Protein AF-A0A8J5MQS2-F1 (afdb_monomer)

Solvent-accessible surface area (backbone atoms only — not comparable to full-atom values): 4276 Å² total; per-residue (Å²): 108,59,51,98,84,39,71,45,72,39,82,88,76,17,30,45,34,36,42,79,61,76,23,19,45,31,49,41,82,91,80,73,44,76,50,77,38,79,66,55,95,86,43,70,56,32,54,54,85,72,94,74,80,63,65,69,60,56,75,38,32,95,80,74,45,89,86,104

Organism: Homarus americanus (NCBI:txid6706)

Radius of gyration: 12.64 Å; Cα contacts (8 Å, |Δi|>4): 93; chains: 1; bounding box: 29×21×34 Å

Sequence (68 aa):
MGGNQLWRYDPVKQWLVHGGNPRCLDCNPGNKEIFVSACSPEKETQKWIFEHFDAERLAKWDKAGPVF

Mean predicted aligned error: 4.46 Å

Foldseek 3Di:
DWDQPDWAQDQVLQWTFGTDPGWTWFADPVVGDIDTHRDDSPDPRRHHDDPDDDPVCSVCCVPPPDDD

Structure (mmCIF, N/CA/C/O backbone):
data_AF-A0A8J5MQS2-F1
#
_entry.id   AF-A0A8J5MQS2-F1
#
loop_
_atom_site.group_PDB
_atom_site.id
_atom_site.type_symbol
_atom_site.label_atom_id
_atom_site.label_alt_id
_atom_site.label_comp_id
_atom_site.label_asym_id
_atom_site.label_entity_id
_atom_site.label_seq_id
_atom_site.pdbx_PDB_ins_code
_atom_site.Cartn_x
_atom_site.Cartn_y
_atom_site.Cartn_z
_atom_site.occupancy
_atom_site.B_iso_or_equiv
_atom_site.auth_seq_id
_atom_site.auth_comp_id
_atom_site.auth_asym_id
_atom_site.auth_atom_id
_atom_site.pdbx_PDB_model_num
ATOM 1 N N . MET A 1 1 ? 18.960 3.768 -5.013 1.00 49.91 1 MET A N 1
ATOM 2 C CA . MET A 1 1 ? 18.490 4.346 -3.728 1.00 49.91 1 MET A CA 1
ATOM 3 C C . MET A 1 1 ? 17.024 4.729 -3.889 1.00 49.91 1 MET A C 1
ATOM 5 O O . MET A 1 1 ? 16.740 5.50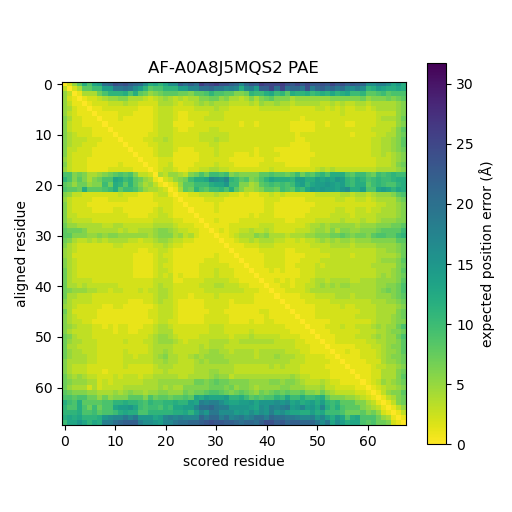8 -4.779 1.00 49.91 1 MET A O 1
ATOM 9 N N . GLY A 1 2 ? 16.085 4.178 -3.113 1.00 65.56 2 GLY A N 1
ATOM 10 C CA . GLY A 1 2 ? 14.669 4.569 -3.216 1.00 65.56 2 GLY A CA 1
ATOM 11 C C . GLY A 1 2 ? 14.355 5.750 -2.295 1.00 65.56 2 GLY A C 1
ATOM 12 O O . GLY A 1 2 ? 14.605 5.654 -1.096 1.00 65.56 2 GLY A O 1
ATOM 13 N N . GLY A 1 3 ? 13.836 6.854 -2.839 1.00 77.50 3 GLY A N 1
ATOM 14 C CA . GLY A 1 3 ? 13.412 8.016 -2.047 1.00 77.50 3 GLY A CA 1
ATOM 15 C C . GLY A 1 3 ? 12.168 7.739 -1.192 1.00 77.50 3 GLY A C 1
ATOM 16 O O . GLY A 1 3 ? 11.434 6.780 -1.425 1.00 77.50 3 GLY A O 1
ATOM 17 N N . ASN A 1 4 ? 11.883 8.607 -0.220 1.00 86.62 4 ASN A N 1
ATOM 18 C CA . ASN A 1 4 ? 10.725 8.474 0.678 1.00 86.62 4 ASN A CA 1
ATOM 19 C C . ASN A 1 4 ? 9.360 8.689 -0.010 1.00 86.62 4 ASN A C 1
ATOM 21 O O . ASN A 1 4 ? 8.333 8.388 0.591 1.00 86.62 4 ASN A O 1
ATOM 25 N N . GLN A 1 5 ? 9.350 9.172 -1.254 1.00 88.88 5 GLN A N 1
ATOM 26 C CA . GLN A 1 5 ? 8.157 9.340 -2.091 1.00 88.88 5 GLN A CA 1
ATOM 27 C C . GLN A 1 5 ? 7.976 8.212 -3.122 1.00 88.88 5 GLN A C 1
ATOM 29 O O . GLN A 1 5 ? 7.060 8.268 -3.937 1.00 88.88 5 GLN A O 1
ATOM 34 N N . LEU A 1 6 ? 8.842 7.192 -3.117 1.00 89.06 6 LEU A N 1
ATOM 35 C CA . LEU A 1 6 ? 8.730 6.059 -4.031 1.00 89.06 6 LEU A CA 1
ATOM 36 C C . LEU A 1 6 ? 7.653 5.077 -3.556 1.00 89.06 6 LEU A C 1
ATOM 38 O O . LEU A 1 6 ? 7.787 4.471 -2.491 1.00 89.06 6 LEU A O 1
ATOM 42 N N . TRP A 1 7 ? 6.646 4.862 -4.402 1.00 91.06 7 TRP A N 1
ATOM 43 C CA . TRP A 1 7 ? 5.565 3.905 -4.179 1.00 91.06 7 TRP A CA 1
ATOM 44 C C . TRP A 1 7 ? 5.349 3.031 -5.408 1.00 91.06 7 TRP A C 1
ATOM 46 O O . TRP A 1 7 ? 5.398 3.524 -6.534 1.00 91.06 7 TRP A O 1
ATOM 56 N N . ARG A 1 8 ? 5.070 1.746 -5.189 1.00 91.62 8 ARG A N 1
ATOM 57 C CA . ARG A 1 8 ? 4.665 0.794 -6.228 1.00 91.62 8 ARG A CA 1
ATOM 58 C C . ARG A 1 8 ? 3.333 0.173 -5.843 1.00 91.62 8 ARG A C 1
ATOM 60 O O . ARG A 1 8 ? 3.193 -0.332 -4.733 1.00 91.62 8 ARG A O 1
ATOM 67 N N . TYR A 1 9 ? 2.381 0.179 -6.768 1.00 94.12 9 TYR A N 1
ATOM 68 C CA . TYR A 1 9 ? 1.135 -0.558 -6.601 1.00 94.12 9 TYR A CA 1
ATOM 69 C C . TYR A 1 9 ? 1.285 -1.981 -7.154 1.00 94.12 9 TYR A C 1
ATOM 71 O O . TYR A 1 9 ? 1.686 -2.162 -8.305 1.00 94.12 9 TYR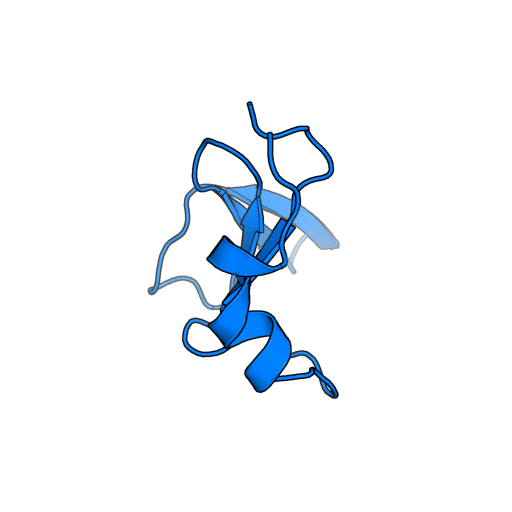 A O 1
ATOM 79 N N . ASP A 1 10 ? 0.990 -2.983 -6.328 1.00 93.62 10 ASP A N 1
ATOM 80 C CA . ASP A 1 10 ? 0.842 -4.385 -6.722 1.00 93.62 10 ASP A CA 1
ATOM 81 C C . ASP A 1 10 ? -0.663 -4.692 -6.817 1.00 93.62 10 ASP A C 1
ATOM 83 O O . ASP A 1 10 ? -1.312 -4.826 -5.776 1.00 93.62 10 ASP A O 1
ATOM 87 N N . PRO A 1 11 ? -1.241 -4.797 -8.028 1.00 94.44 11 PRO A N 1
ATOM 88 C CA . PRO A 1 11 ? -2.676 -5.013 -8.195 1.00 94.44 11 PRO A CA 1
ATOM 89 C C . PRO A 1 11 ? -3.114 -6.444 -7.851 1.00 94.44 11 PRO A C 1
ATOM 91 O O . PRO A 1 11 ? -4.298 -6.670 -7.622 1.00 94.44 11 PRO A O 1
ATOM 94 N N . VAL A 1 12 ? -2.187 -7.411 -7.796 1.00 93.62 12 VAL A N 1
ATOM 95 C CA . VAL A 1 12 ? -2.494 -8.809 -7.448 1.00 93.62 12 VAL A CA 1
ATOM 96 C C . VAL A 1 12 ? -2.645 -8.946 -5.939 1.00 93.62 12 VAL A C 1
ATOM 98 O O . VAL A 1 12 ? -3.610 -9.536 -5.461 1.00 93.62 12 VAL A O 1
ATOM 101 N N . LYS A 1 13 ? -1.703 -8.377 -5.180 1.00 95.00 13 LYS A N 1
ATOM 102 C CA . LYS A 1 13 ? -1.755 -8.364 -3.707 1.00 95.00 13 LYS A CA 1
ATOM 103 C C . LYS A 1 13 ? -2.574 -7.208 -3.143 1.00 95.00 13 LYS A C 1
ATOM 105 O O . LYS A 1 13 ? -2.848 -7.188 -1.948 1.00 95.00 13 LYS A O 1
ATOM 110 N N . GLN A 1 14 ? -2.951 -6.261 -4.001 1.00 96.88 14 GLN A N 1
ATOM 111 C CA . GLN A 1 14 ? -3.640 -5.021 -3.652 1.00 96.88 14 GLN A CA 1
ATOM 112 C C . GLN A 1 14 ? -2.812 -4.162 -2.686 1.00 96.88 14 GLN A C 1
ATOM 114 O O . GLN A 1 14 ? -3.345 -3.533 -1.783 1.00 96.88 14 GLN A O 1
ATOM 119 N N . TRP A 1 15 ? -1.491 -4.125 -2.853 1.00 96.81 15 TRP A N 1
ATOM 120 C CA . TRP A 1 15 ? -0.591 -3.419 -1.938 1.00 96.81 15 TRP A CA 1
ATOM 121 C C . TRP A 1 15 ? -0.041 -2.135 -2.536 1.00 96.81 15 TRP A C 1
ATOM 123 O O . TRP A 1 15 ? 0.372 -2.101 -3.692 1.00 96.81 15 TRP A O 1
ATOM 133 N N . LEU A 1 16 ? 0.069 -1.104 -1.701 1.00 96.44 16 LEU A N 1
ATOM 134 C CA . LEU A 1 16 ? 0.924 0.053 -1.954 1.00 96.44 16 LEU A CA 1
ATOM 135 C C . LEU A 1 16 ? 2.241 -0.140 -1.203 1.00 96.44 16 LEU A C 1
ATOM 137 O O . LEU A 1 16 ? 2.301 0.039 0.012 1.00 96.44 16 LEU A O 1
ATOM 141 N N . VAL A 1 17 ? 3.285 -0.531 -1.929 1.00 94.25 17 VAL A N 1
ATOM 142 C CA . VAL A 1 17 ? 4.614 -0.834 -1.388 1.00 94.25 17 VAL A CA 1
ATOM 143 C C . VAL A 1 17 ? 5.470 0.430 -1.374 1.00 94.25 17 VAL A C 1
ATOM 145 O O . VAL A 1 17 ? 5.641 1.085 -2.404 1.00 94.25 17 VAL A O 1
ATOM 148 N N . HIS A 1 18 ? 6.025 0.758 -0.211 1.00 92.31 18 HIS A N 1
ATOM 149 C CA . HIS A 1 18 ? 6.913 1.890 0.029 1.00 92.31 18 HIS A CA 1
ATOM 150 C C . HIS A 1 18 ? 8.379 1.499 -0.158 1.00 92.31 18 HIS A C 1
ATOM 152 O O . HIS A 1 18 ? 8.888 0.670 0.591 1.00 92.31 18 HIS A O 1
ATOM 158 N N . GLY A 1 19 ? 9.061 2.164 -1.096 1.00 79.88 19 GLY A N 1
ATOM 159 C CA . GLY A 1 19 ? 10.517 2.348 -1.098 1.00 79.88 19 GLY A CA 1
ATOM 160 C C . GLY A 1 19 ? 11.436 1.124 -0.918 1.00 79.88 19 GLY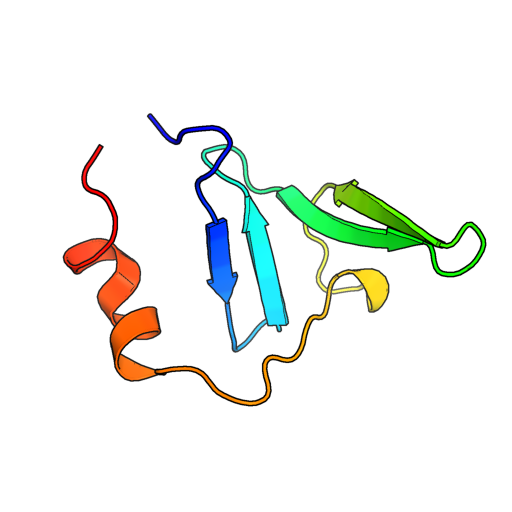 A C 1
ATOM 161 O O . GLY A 1 19 ? 11.047 -0.034 -1.002 1.00 79.88 19 GLY A O 1
ATOM 162 N N . GLY A 1 20 ? 12.727 1.404 -0.697 1.00 67.62 20 GLY A N 1
ATOM 163 C CA . GLY A 1 20 ? 13.827 0.424 -0.659 1.00 67.62 20 GLY A CA 1
ATOM 164 C C . GLY A 1 20 ? 13.855 -0.548 0.532 1.00 67.62 20 GLY A C 1
ATOM 165 O O . GLY A 1 20 ? 14.835 -1.269 0.685 1.00 67.62 20 GLY A O 1
ATOM 166 N N . ASN A 1 21 ? 12.820 -0.575 1.372 1.00 74.75 21 ASN A N 1
ATOM 167 C CA . ASN A 1 21 ? 12.640 -1.571 2.426 1.00 74.75 21 ASN A CA 1
ATOM 168 C C . ASN A 1 21 ? 11.143 -1.907 2.472 1.00 74.75 21 ASN A C 1
ATOM 170 O O . ASN A 1 21 ? 10.377 -1.013 2.831 1.00 74.75 21 ASN A O 1
ATOM 174 N N . PRO A 1 22 ? 10.704 -3.113 2.061 1.00 78.44 22 PRO A N 1
ATOM 175 C CA . PRO A 1 22 ? 9.323 -3.351 1.652 1.00 78.44 22 PRO A CA 1
ATOM 176 C C . PRO A 1 22 ? 8.357 -3.245 2.837 1.00 78.44 22 PRO A C 1
ATOM 178 O O . PRO A 1 22 ? 8.065 -4.216 3.537 1.00 78.44 22 PRO A O 1
ATOM 181 N N . ARG A 1 23 ? 7.852 -2.032 3.053 1.00 93.94 23 ARG A N 1
ATOM 182 C CA . ARG A 1 23 ? 6.721 -1.732 3.928 1.00 93.94 23 ARG A CA 1
ATOM 183 C C . ARG A 1 23 ? 5.511 -1.442 3.060 1.00 93.94 23 ARG A C 1
ATOM 185 O O . ARG A 1 23 ? 5.649 -0.922 1.958 1.00 93.94 23 ARG A O 1
ATOM 192 N N . CYS A 1 24 ? 4.333 -1.773 3.556 1.00 96.88 24 CYS A N 1
ATOM 193 C CA . CYS A 1 24 ? 3.079 -1.553 2.857 1.00 96.88 24 CYS A CA 1
ATOM 194 C C . CYS A 1 24 ? 2.283 -0.458 3.559 1.00 96.88 24 CYS A C 1
ATOM 196 O O . CYS A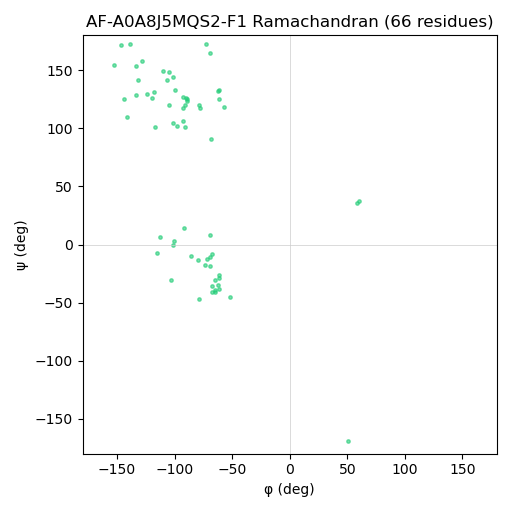 1 24 ? 2.397 -0.287 4.778 1.00 96.88 24 CYS A O 1
ATOM 198 N N . LEU A 1 25 ? 1.490 0.280 2.782 1.00 97.69 25 LEU A N 1
ATOM 199 C CA . LEU A 1 25 ? 0.464 1.154 3.330 1.00 97.69 25 LEU A CA 1
ATOM 200 C C . LEU A 1 25 ? -0.543 0.297 4.104 1.00 97.69 25 LEU A C 1
ATOM 202 O O . LEU A 1 25 ? -1.092 -0.665 3.570 1.00 97.69 25 LEU A O 1
ATOM 206 N N . ASP A 1 26 ? -0.755 0.644 5.361 1.00 98.12 26 ASP A N 1
ATOM 207 C CA . ASP A 1 26 ? -1.630 -0.038 6.305 1.00 98.12 26 ASP A CA 1
ATOM 208 C C . ASP A 1 26 ? -2.563 1.008 6.921 1.00 98.12 26 ASP A C 1
ATOM 210 O O . ASP A 1 26 ? -2.263 2.209 6.926 1.00 98.12 26 ASP A O 1
ATOM 214 N N . CYS A 1 27 ? -3.701 0.567 7.439 1.00 98.25 27 CYS A N 1
ATOM 215 C CA . CYS A 1 27 ? -4.629 1.451 8.124 1.00 98.25 27 CYS A CA 1
ATOM 216 C C . CYS A 1 27 ? -5.105 0.858 9.444 1.00 98.25 27 CYS A C 1
ATOM 218 O O . CYS A 1 27 ? -5.170 -0.355 9.638 1.00 98.25 27 CYS A O 1
ATOM 220 N N . ASN A 1 28 ? -5.472 1.742 10.364 1.00 97.94 28 ASN A N 1
ATOM 221 C CA . ASN A 1 28 ? -6.207 1.385 11.563 1.00 97.94 28 ASN A CA 1
ATOM 222 C C . ASN A 1 28 ? -7.564 2.104 11.518 1.00 97.94 28 ASN A C 1
ATOM 224 O O . ASN A 1 28 ? -7.656 3.297 11.822 1.00 97.94 28 ASN A O 1
ATOM 228 N N . PRO A 1 29 ? -8.644 1.397 11.139 1.00 95.06 29 PRO A N 1
ATOM 229 C CA . PRO A 1 29 ? -9.974 1.994 11.059 1.00 95.06 29 PRO A CA 1
ATOM 230 C C . PRO A 1 29 ? -10.485 2.533 12.402 1.00 95.06 29 PRO A C 1
ATOM 232 O O .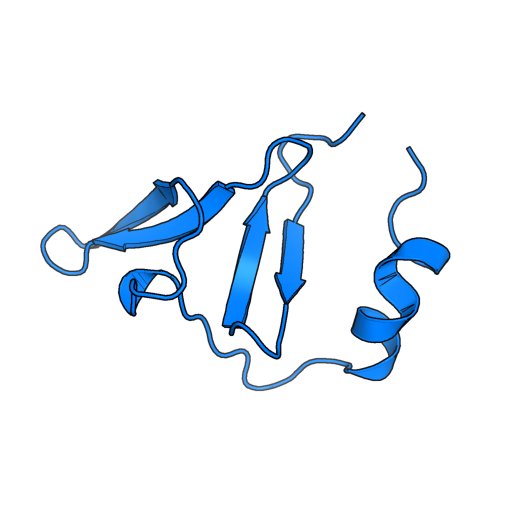 PRO A 1 29 ? -11.282 3.469 12.418 1.00 95.06 29 PRO A O 1
ATOM 235 N N . GLY A 1 30 ? -10.017 1.976 13.526 1.00 96.94 30 GLY A N 1
ATOM 236 C CA . GLY A 1 30 ? -10.467 2.356 14.866 1.00 96.94 30 GLY A CA 1
ATOM 237 C C . GLY A 1 30 ? -10.064 3.776 15.265 1.00 96.94 30 GLY A C 1
ATOM 238 O O . GLY A 1 30 ? -10.845 4.472 15.910 1.00 96.94 30 GLY A O 1
ATOM 239 N N . ASN A 1 31 ? -8.879 4.232 14.848 1.00 96.75 31 ASN A N 1
ATOM 240 C CA . ASN A 1 31 ? -8.378 5.587 15.113 1.00 96.75 31 ASN A CA 1
ATOM 241 C C . ASN A 1 31 ? -8.260 6.457 13.843 1.00 96.75 31 ASN A C 1
ATOM 243 O O . ASN A 1 31 ? -7.788 7.588 13.934 1.00 96.75 31 ASN A O 1
ATOM 247 N N . LYS A 1 32 ? -8.727 5.962 12.685 1.00 96.62 32 LYS A N 1
ATOM 248 C CA . LYS A 1 32 ? -8.689 6.650 11.379 1.00 96.62 32 LYS A CA 1
ATOM 249 C C . LYS A 1 32 ? -7.271 7.021 10.928 1.00 96.62 32 LYS A C 1
ATOM 251 O O . LYS A 1 32 ? -7.064 8.063 10.310 1.00 96.62 32 LYS A O 1
ATOM 256 N N . GLU A 1 33 ? -6.300 6.170 11.239 1.00 98.19 33 GLU A N 1
ATOM 257 C CA . GLU A 1 33 ? -4.890 6.388 10.923 1.00 98.19 33 GLU A CA 1
ATOM 258 C C . GLU A 1 33 ? -4.446 5.581 9.698 1.00 98.19 33 GLU A C 1
ATOM 260 O O . GLU A 1 33 ? -4.864 4.437 9.501 1.00 98.19 33 GLU A O 1
ATOM 265 N N . ILE A 1 34 ? -3.551 6.171 8.902 1.00 97.81 34 ILE A N 1
ATOM 266 C CA . ILE A 1 34 ? -2.825 5.507 7.817 1.00 97.81 34 ILE A CA 1
ATOM 267 C C . ILE A 1 34 ? -1.336 5.570 8.145 1.00 97.81 34 ILE A C 1
ATOM 269 O O . ILE A 1 34 ? -0.807 6.633 8.470 1.00 97.81 34 ILE A O 1
ATOM 273 N N . PHE A 1 35 ? -0.653 4.437 8.043 1.00 96.81 35 PHE A N 1
ATOM 274 C CA . PHE A 1 35 ? 0.761 4.310 8.381 1.00 96.81 35 PHE A CA 1
ATOM 275 C C . PHE A 1 35 ? 1.445 3.294 7.464 1.00 96.81 35 PHE A C 1
ATOM 277 O O . PHE A 1 35 ? 0.805 2.599 6.680 1.00 96.81 35 PHE A O 1
ATOM 284 N N . VAL A 1 36 ? 2.771 3.200 7.548 1.00 95.88 36 VAL A N 1
ATOM 285 C CA . VAL A 1 36 ? 3.533 2.130 6.889 1.00 95.88 36 VAL A CA 1
ATOM 286 C C . VAL A 1 36 ? 3.874 1.038 7.893 1.00 95.88 36 VAL A C 1
ATOM 288 O O . VAL A 1 36 ? 4.370 1.317 8.988 1.00 95.88 36 VAL A O 1
ATOM 291 N N . SER A 1 37 ? 3.642 -0.217 7.523 1.00 96.38 37 SER A N 1
ATOM 292 C CA . SER A 1 37 ? 3.953 -1.380 8.359 1.00 96.38 37 SER A CA 1
ATOM 293 C C . SER A 1 37 ? 4.559 -2.515 7.526 1.00 96.38 37 SER A C 1
ATOM 295 O O . SER A 1 37 ? 4.708 -2.381 6.314 1.00 96.38 37 SER A O 1
ATOM 297 N N . ALA A 1 38 ? 5.034 -3.590 8.159 1.00 95.50 38 ALA A N 1
ATOM 298 C CA . ALA A 1 38 ? 5.551 -4.733 7.403 1.00 95.50 38 ALA A CA 1
ATOM 299 C C . ALA A 1 38 ? 4.428 -5.327 6.535 1.00 95.50 38 ALA A C 1
ATOM 301 O O . ALA A 1 38 ? 3.315 -5.518 7.031 1.00 95.50 38 ALA A O 1
ATOM 302 N N . CYS A 1 39 ? 4.715 -5.596 5.261 1.00 95.25 39 CYS A N 1
ATOM 303 C CA . CYS A 1 39 ? 3.744 -6.207 4.356 1.00 95.25 39 CYS A CA 1
ATOM 304 C C . CYS A 1 39 ? 3.351 -7.609 4.850 1.00 95.25 39 CYS A C 1
ATOM 306 O O . CYS A 1 39 ? 4.229 -8.413 5.166 1.00 95.25 39 CYS A O 1
ATOM 308 N N . SER A 1 40 ? 2.055 -7.914 4.902 1.00 95.12 40 SER A N 1
ATOM 309 C CA . SER A 1 40 ? 1.518 -9.208 5.339 1.00 95.12 40 SER A CA 1
ATOM 310 C C . SER A 1 40 ? 0.276 -9.566 4.514 1.00 95.12 40 SER A C 1
ATOM 312 O O . SER A 1 40 ? -0.658 -8.764 4.437 1.00 95.12 40 SER A O 1
ATOM 314 N N . PRO A 1 41 ? 0.241 -10.749 3.868 1.00 93.19 41 PRO A N 1
ATOM 315 C CA . PRO A 1 41 ? -0.907 -11.176 3.062 1.00 93.19 41 PRO A CA 1
ATOM 316 C C . PRO A 1 41 ? -2.145 -11.482 3.907 1.00 93.19 41 PRO A C 1
ATOM 318 O O . PRO A 1 41 ? -3.251 -11.479 3.374 1.00 93.19 41 PRO A O 1
ATOM 321 N N . GLU A 1 42 ? -1.975 -11.704 5.211 1.00 96.19 42 GLU A N 1
ATOM 322 C CA . GLU A 1 42 ? -3.072 -11.954 6.146 1.00 96.19 42 GLU A CA 1
ATOM 323 C C . GLU A 1 42 ? -3.798 -10.670 6.584 1.00 96.19 42 GLU A C 1
ATOM 325 O O . GLU A 1 42 ? -4.873 -10.741 7.180 1.00 96.19 42 GLU A O 1
ATOM 330 N N . LYS A 1 43 ? -3.231 -9.486 6.317 1.00 96.50 43 LYS A N 1
ATOM 331 C CA . LYS A 1 43 ? -3.811 -8.205 6.732 1.00 96.50 43 LYS A CA 1
ATOM 332 C C . LYS A 1 43 ? -4.707 -7.601 5.658 1.00 96.50 43 LYS A C 1
ATOM 334 O O . LYS A 1 43 ? -4.236 -6.984 4.705 1.00 96.50 43 LYS A O 1
ATOM 339 N N . GLU A 1 44 ? -6.014 -7.655 5.890 1.00 97.38 44 GLU A N 1
ATOM 340 C CA . GLU A 1 44 ? -6.998 -6.947 5.058 1.00 97.38 44 GLU A CA 1
ATOM 341 C C . GLU A 1 44 ? -6.808 -5.420 5.087 1.00 97.38 44 GLU A C 1
ATOM 343 O O . GLU A 1 44 ? -7.053 -4.750 4.090 1.00 97.38 44 GLU A O 1
ATOM 348 N N . THR A 1 45 ? -6.285 -4.857 6.184 1.00 98.12 45 THR A N 1
ATOM 349 C CA . THR A 1 45 ? -6.009 -3.412 6.323 1.00 98.12 45 THR A CA 1
ATOM 350 C C . THR A 1 45 ? -4.890 -2.896 5.413 1.00 98.12 45 THR A C 1
ATOM 352 O O . THR A 1 45 ? -4.687 -1.685 5.319 1.00 98.12 45 THR A O 1
ATOM 355 N N . GLN A 1 46 ? -4.180 -3.801 4.732 1.00 98.00 46 GLN A N 1
ATOM 356 C CA . GLN A 1 46 ? -3.151 -3.483 3.742 1.00 98.00 46 GLN A CA 1
ATOM 357 C C . GLN A 1 46 ? -3.632 -3.631 2.295 1.00 98.00 46 GLN A C 1
ATOM 359 O O . GLN A 1 46 ? -2.844 -3.386 1.382 1.00 98.00 46 GLN A O 1
ATOM 364 N N . LYS A 1 47 ? -4.890 -4.033 2.064 1.00 97.81 47 LYS A N 1
ATOM 365 C CA . LYS A 1 47 ? -5.446 -4.203 0.718 1.00 97.81 47 LYS A CA 1
ATOM 366 C C . LYS A 1 47 ? -6.151 -2.931 0.255 1.00 97.81 47 LYS A C 1
ATOM 368 O O . LYS A 1 47 ? -7.152 -2.505 0.822 1.00 97.81 47 LYS A O 1
ATOM 373 N N . TRP A 1 48 ? -5.637 -2.351 -0.822 1.00 97.62 48 TRP A N 1
ATOM 374 C CA . TRP A 1 48 ? -6.095 -1.111 -1.434 1.00 97.62 48 TRP A CA 1
ATOM 375 C C . TRP A 1 48 ? -6.537 -1.376 -2.870 1.00 97.62 48 TRP A C 1
ATOM 377 O O . TRP A 1 48 ? -5.779 -1.912 -3.683 1.00 97.62 48 TRP A O 1
ATOM 387 N N . ILE A 1 49 ? -7.765 -0.979 -3.195 1.00 96.38 49 ILE A N 1
ATOM 388 C CA . ILE A 1 49 ? -8.347 -1.142 -4.529 1.00 96.38 49 ILE A CA 1
ATOM 389 C C . ILE A 1 49 ? -8.350 0.213 -5.221 1.00 96.38 49 ILE A C 1
ATOM 391 O O . ILE A 1 49 ? -8.973 1.157 -4.740 1.00 96.38 49 ILE A O 1
ATOM 395 N N . PHE A 1 50 ? -7.663 0.296 -6.356 1.00 96.56 50 PHE A N 1
ATOM 396 C CA . PHE A 1 50 ? -7.760 1.438 -7.256 1.00 96.56 50 PHE A CA 1
ATOM 397 C C . PHE A 1 50 ? -8.826 1.139 -8.304 1.00 96.56 50 PHE A C 1
ATOM 399 O O . PHE A 1 50 ? -8.758 0.111 -8.974 1.00 96.56 50 PHE A O 1
ATOM 406 N N . GLU A 1 51 ? -9.796 2.039 -8.454 1.00 96.94 51 GLU A N 1
ATOM 407 C CA . GLU A 1 51 ? -10.877 1.899 -9.439 1.00 96.94 51 GLU A CA 1
ATOM 408 C C . GLU A 1 51 ? -10.337 1.858 -10.876 1.00 96.94 51 GLU A C 1
ATOM 410 O O . GLU A 1 51 ? -10.798 1.082 -11.715 1.00 96.94 51 GLU A O 1
ATOM 415 N N . HIS A 1 52 ? -9.308 2.661 -11.146 1.00 96.38 52 HIS A N 1
ATOM 416 C CA . HIS A 1 52 ? -8.669 2.754 -12.449 1.00 96.38 52 HIS A CA 1
ATOM 417 C C . HIS A 1 52 ? -7.152 2.701 -12.305 1.00 96.38 52 HIS A C 1
ATOM 419 O O . HIS A 1 52 ? -6.555 3.472 -11.553 1.00 96.38 52 HIS A O 1
ATOM 425 N N . PHE A 1 53 ? -6.521 1.807 -13.061 1.00 94.31 53 PHE A N 1
ATOM 426 C CA . PHE A 1 53 ? -5.072 1.730 -13.189 1.00 94.31 53 PHE A CA 1
ATOM 427 C C . PHE A 1 53 ? -4.685 1.133 -14.545 1.00 94.31 53 PHE A C 1
ATOM 429 O O . PHE A 1 53 ? -5.437 0.368 -15.146 1.00 94.31 53 PHE A O 1
ATOM 436 N N . ASP A 1 54 ? -3.489 1.472 -15.019 1.00 94.88 54 ASP A N 1
ATOM 437 C CA . ASP A 1 54 ? -2.915 0.906 -16.239 1.00 94.88 54 ASP A CA 1
ATOM 438 C C . ASP A 1 54 ? -2.091 -0.342 -15.887 1.00 94.88 54 ASP A C 1
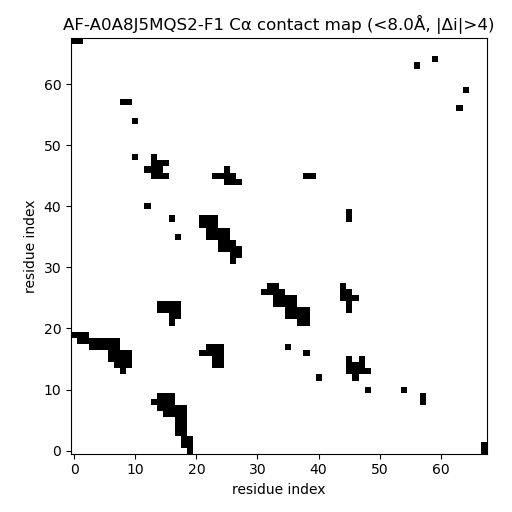ATOM 440 O O . ASP A 1 54 ? -0.961 -0.254 -15.393 1.00 94.88 54 ASP A O 1
A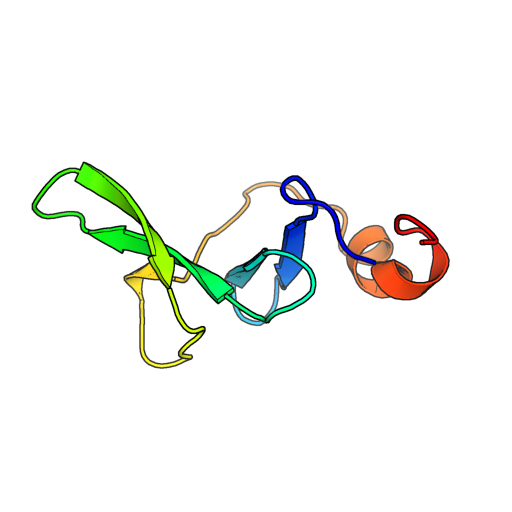TOM 444 N N . ALA A 1 55 ? -2.678 -1.518 -16.121 1.00 92.12 55 ALA A N 1
ATOM 445 C CA . ALA A 1 55 ? -2.047 -2.800 -15.822 1.00 92.12 55 ALA A CA 1
ATOM 446 C C . ALA A 1 55 ? -0.760 -3.030 -16.633 1.00 92.12 55 ALA A C 1
ATOM 448 O O . ALA A 1 55 ? 0.199 -3.600 -16.108 1.00 92.12 55 ALA A O 1
ATOM 449 N N . GLU A 1 56 ? -0.698 -2.559 -17.882 1.00 92.06 56 GLU A N 1
ATOM 450 C CA . GLU A 1 56 ? 0.505 -2.705 -18.702 1.00 92.06 56 GLU A CA 1
ATOM 451 C C . GLU A 1 56 ? 1.656 -1.868 -18.156 1.00 92.06 56 GLU A C 1
ATOM 453 O O . GLU A 1 56 ? 2.804 -2.323 -18.118 1.00 92.06 56 GLU A O 1
ATOM 458 N N . ARG A 1 57 ? 1.357 -0.643 -17.718 1.00 90.81 57 ARG A N 1
ATOM 459 C CA . ARG A 1 57 ? 2.353 0.243 -17.119 1.00 90.81 57 ARG A CA 1
ATOM 460 C C . ARG A 1 57 ? 2.887 -0.321 -15.806 1.00 90.81 57 ARG A C 1
ATOM 462 O O . ARG A 1 57 ? 4.096 -0.273 -15.586 1.00 90.81 57 ARG A O 1
ATOM 469 N N . LEU A 1 58 ? 2.024 -0.900 -14.969 1.00 91.12 58 LEU A N 1
ATOM 470 C CA . LEU A 1 58 ? 2.442 -1.569 -13.730 1.00 91.12 58 LEU A CA 1
ATOM 471 C C . LEU A 1 58 ? 3.296 -2.815 -14.006 1.00 91.12 58 LEU A C 1
ATOM 473 O O . LEU A 1 58 ? 4.299 -3.031 -13.326 1.00 91.12 58 LEU A O 1
ATOM 477 N N . ALA A 1 59 ? 2.961 -3.603 -15.031 1.00 89.56 59 ALA A N 1
ATOM 478 C CA . ALA A 1 59 ? 3.761 -4.762 -15.436 1.00 89.56 59 ALA A CA 1
ATOM 479 C C . ALA A 1 59 ? 5.158 -4.366 -15.949 1.00 89.56 59 ALA A C 1
ATOM 481 O O . ALA A 1 59 ? 6.123 -5.111 -15.788 1.00 89.56 59 ALA A O 1
ATOM 482 N N . LYS A 1 60 ? 5.284 -3.174 -16.544 1.00 89.50 60 LYS A N 1
ATOM 483 C CA . LYS A 1 60 ? 6.545 -2.615 -17.057 1.00 89.50 60 LYS A CA 1
ATOM 484 C C . LYS A 1 60 ? 7.278 -1.742 -16.024 1.00 89.50 60 LYS A C 1
ATOM 486 O O . LYS A 1 60 ? 8.214 -1.036 -16.403 1.00 89.50 60 LYS A O 1
ATOM 491 N N . TRP A 1 61 ? 6.902 -1.796 -14.740 1.00 83.81 61 TRP A N 1
ATOM 492 C CA . TRP A 1 61 ? 7.455 -0.938 -13.681 1.00 83.81 61 TRP A CA 1
ATOM 493 C C . TRP A 1 61 ? 8.985 -0.948 -13.625 1.00 83.81 61 TRP A C 1
ATOM 495 O O . TRP A 1 61 ? 9.594 0.111 -13.584 1.00 83.81 61 TRP A O 1
ATOM 505 N N . ASP A 1 62 ? 9.625 -2.114 -13.707 1.00 81.88 62 ASP A N 1
ATOM 506 C CA . ASP A 1 62 ? 11.089 -2.203 -13.583 1.00 81.88 62 ASP A CA 1
ATOM 507 C C . ASP A 1 62 ? 11.836 -1.641 -14.816 1.00 81.88 62 ASP A C 1
ATOM 509 O O . ASP A 1 62 ? 13.041 -1.416 -14.761 1.00 81.88 62 ASP A O 1
ATOM 513 N N . LYS A 1 63 ? 11.130 -1.392 -15.933 1.00 80.06 63 LYS A N 1
ATOM 514 C CA . LYS A 1 63 ? 11.684 -0.800 -17.168 1.00 80.06 63 LYS A CA 1
ATOM 515 C C . LYS A 1 63 ? 11.335 0.679 -17.351 1.00 80.06 63 LYS A C 1
ATOM 517 O O . LYS A 1 63 ? 12.083 1.394 -18.006 1.00 80.06 63 LYS A O 1
ATOM 522 N N . ALA A 1 64 ? 10.180 1.109 -16.846 1.00 73.50 64 ALA A N 1
ATOM 523 C CA . ALA A 1 64 ? 9.630 2.455 -17.044 1.00 73.50 64 ALA A CA 1
A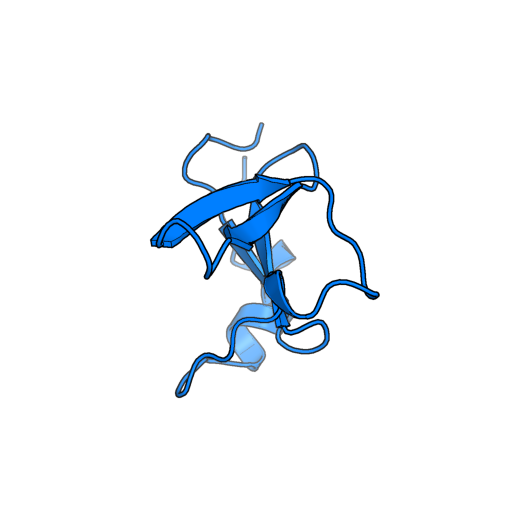TOM 524 C C . ALA A 1 64 ? 9.525 3.274 -15.745 1.00 73.50 64 ALA A C 1
ATOM 526 O O . ALA A 1 64 ? 9.156 4.448 -15.777 1.00 73.50 64 ALA A O 1
ATOM 527 N N . GLY A 1 65 ? 9.786 2.646 -14.601 1.00 66.75 65 GLY A N 1
ATOM 528 C CA . GLY A 1 65 ? 9.828 3.286 -13.298 1.00 66.75 65 GLY A CA 1
ATOM 529 C C . GLY A 1 65 ? 11.078 4.150 -13.126 1.00 66.75 65 GLY A C 1
ATOM 530 O O . GLY A 1 65 ? 11.970 4.148 -13.976 1.00 66.75 65 GLY A O 1
ATOM 531 N N . PRO A 1 66 ? 11.150 4.916 -12.028 1.00 65.56 66 PRO A N 1
ATOM 532 C CA . PRO A 1 66 ? 12.313 5.741 -11.737 1.00 65.56 66 PRO A CA 1
ATOM 533 C C . PRO A 1 66 ? 13.586 4.885 -11.674 1.00 65.56 66 PRO A C 1
ATOM 535 O O . PRO A 1 66 ? 13.705 3.977 -10.849 1.00 65.56 66 PRO A O 1
ATOM 538 N N . VAL A 1 67 ? 14.525 5.186 -12.572 1.00 57.12 67 VAL A N 1
ATOM 539 C CA . VAL A 1 67 ? 15.887 4.646 -12.564 1.00 57.12 67 VAL A CA 1
ATOM 540 C C . VAL A 1 67 ? 16.650 5.415 -11.487 1.00 57.12 67 VAL A C 1
ATOM 542 O O . VAL A 1 67 ? 16.755 6.638 -11.577 1.00 57.12 67 VAL A O 1
ATOM 545 N N . PHE A 1 68 ? 17.123 4.718 -10.454 1.00 55.31 68 PHE A N 1
ATOM 546 C CA . PHE A 1 68 ? 17.912 5.302 -9.365 1.00 55.31 68 PHE A CA 1
ATOM 547 C C . PHE A 1 68 ? 19.328 4.754 -9.350 1.00 55.31 68 PHE A C 1
ATOM 549 O O . PHE A 1 68 ? 19.459 3.511 -9.427 1.00 55.31 68 PHE A O 1
#

Secondary structure (DSSP, 8-state):
---TT-EEEETTTTEEEETTTTEEEEEETTTTEEEEEE--TT-GGG----SS--HHHHHTHHHHSPP-

Nearest PDB structures (foldseek):
  6e4q-assembly3_C  TM=8.981E-01  e=2.062E-03  Drosophila melanogaster
  6e4q-assembly1_A  TM=8.969E-01  e=2.196E-03  Drosophila melanogaster
  6e4r-assembly2_B  TM=8.818E-01  e=2.196E-03  Drosophila melanogaster
  6e4q-assembly4_D  TM=8.930E-01  e=3.645E-03  Dr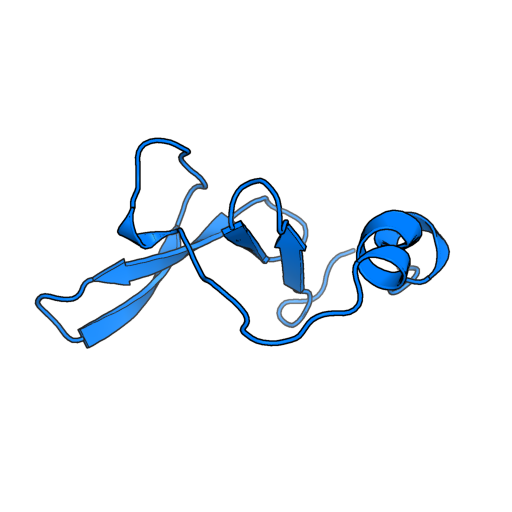osophila melanogaster
  6iwr-assembly3_F-2  TM=9.433E-01  e=8.843E-03  Homo sapiens

pLDDT: mean 89.51, std 11.45, range [49.91, 98.25]

InterPro domains:
  IPR000772 Ricin B, lectin domain [PF00652] (2-48)
  IPR035992 Ricin B-like lectins [SSF50370] (1-52)